Protein AF-A0A6A4HN46-F1 (afdb_monomer_lite)

Sequence (169 aa):
MGCTGSGKTTFINTFLDEKDQLLSGDDLESVTQEIADVEAVVGGKKVMLVDTPGFDDTFRPELTIATTIAEWLAKRYEGGAMINGIIYMRDIRKVRTTHSDIANRIMFEKLIGEENFANVRLVTSFWPPESNARETKLCEEREQKLMTKFWKDMAVRGSTAGRFNIYDD

InterPro domains:
  IPR006073 GTP binding domain [PF01926] (1-101)
  IPR027417 P-loop containing nucleoside triphosphate hydrolase [G3DSA:3.40.50.300] (1-160)
  IPR027417 P-loop containing nucleoside triphosphate hydrolase [SSF52540] (1-103)

Foldseek 3Di:
DAAAPLCLQVVVCVVQVHPDPDDDDPDPAFPPPAKDWDWDADPNDIDIRIDAGGCHHPPDHSVVRLVRVLVVVVVVVVVVDDDQAAEYGDELPPPDCDPSNLVNLVSVCVSCDLQCLLRYEYEYEDQDDVVPVVSNVVSVVSVVCCCVPVCVSSVVSNHHYDYDYPDDD

Secondary structure (DSSP, 8-state):
-BSTTSSHHHHHHHHTT-TTSS----SSS-S--S-EEEEEEETTEEEEEEE---TT-TTS-HHHHHHHHHHHHHHHHHTT-----EEEEEETT--SPPHHHHHHHHHHHHHH-GGGGGGEEEEEE-PPPTT-HHHHHHHHHHHHHIIIIISHHHHHTT-EEEEE-S---

Structure (mmCIF, N/CA/C/O backbone):
data_AF-A0A6A4HN46-F1
#
_entry.id   AF-A0A6A4HN46-F1
#
loop_
_atom_site.group_PDB
_atom_site.id
_atom_site.type_symbol
_atom_site.label_atom_id
_atom_site.label_alt_id
_atom_site.label_comp_id
_atom_site.label_asym_id
_atom_site.label_entity_id
_atom_site.label_seq_id
_atom_site.pdbx_PDB_ins_code
_atom_site.Cartn_x
_atom_site.Cartn_y
_atom_site.Cartn_z
_atom_site.occupancy
_atom_site.B_iso_or_equiv
_atom_site.auth_seq_id
_atom_site.auth_comp_id
_atom_site.auth_asym_id
_atom_site.auth_atom_id
_atom_site.pdbx_PDB_model_num
ATOM 1 N N . MET A 1 1 ? -1.753 2.340 2.665 1.00 89.62 1 MET A N 1
ATOM 2 C CA . MET A 1 1 ? -0.437 2.638 3.285 1.00 89.62 1 MET A CA 1
ATOM 3 C C . MET A 1 1 ? 0.715 2.309 2.336 1.00 89.62 1 MET A C 1
ATOM 5 O O . MET A 1 1 ? 0.526 1.548 1.395 1.00 89.62 1 MET A O 1
ATOM 9 N N . GLY A 1 2 ? 1.897 2.895 2.542 1.00 88.75 2 GLY A N 1
ATOM 10 C CA . GLY A 1 2 ? 3.079 2.727 1.680 1.00 88.75 2 GLY A CA 1
ATOM 11 C C . GLY A 1 2 ? 3.915 4.009 1.606 1.00 88.75 2 GLY A C 1
ATOM 12 O O . GLY A 1 2 ? 3.550 5.010 2.218 1.00 88.75 2 GLY A O 1
ATOM 13 N N . CYS A 1 3 ? 5.025 4.002 0.867 1.00 86.56 3 CYS A N 1
ATOM 14 C CA . CYS A 1 3 ? 5.854 5.204 0.693 1.00 86.56 3 CYS A CA 1
ATOM 15 C C . CYS A 1 3 ? 5.125 6.302 -0.113 1.00 86.56 3 CYS A C 1
ATOM 17 O O . CYS A 1 3 ? 4.093 6.064 -0.753 1.00 86.56 3 CYS A O 1
ATOM 19 N N . THR A 1 4 ? 5.662 7.521 -0.099 1.00 83.50 4 THR A N 1
ATOM 20 C CA . THR A 1 4 ? 5.232 8.599 -1.005 1.00 83.50 4 THR A CA 1
ATOM 21 C C . THR A 1 4 ? 5.455 8.170 -2.459 1.00 83.50 4 THR A C 1
ATOM 23 O O . THR A 1 4 ? 6.409 7.446 -2.759 1.00 83.50 4 THR A O 1
ATOM 26 N N . GLY A 1 5 ? 4.524 8.526 -3.348 1.00 83.31 5 GLY A N 1
ATOM 27 C CA . GLY A 1 5 ? 4.573 8.139 -4.762 1.00 83.31 5 GLY A CA 1
ATOM 28 C C . GLY A 1 5 ? 4.276 6.662 -5.060 1.00 83.31 5 GLY A C 1
ATOM 29 O O . GLY A 1 5 ? 4.454 6.231 -6.191 1.00 83.31 5 GLY A O 1
ATOM 30 N N . SER A 1 6 ? 3.811 5.854 -4.096 1.00 89.62 6 SER A N 1
ATOM 31 C CA . SER A 1 6 ? 3.468 4.442 -4.356 1.00 89.62 6 SER A CA 1
ATOM 32 C C . SER A 1 6 ? 2.110 4.218 -5.044 1.00 89.62 6 SER A C 1
ATOM 34 O O . SER A 1 6 ? 1.760 3.069 -5.313 1.00 89.62 6 SER A O 1
ATOM 36 N N . GLY A 1 7 ? 1.353 5.280 -5.342 1.00 89.81 7 GLY A N 1
ATOM 37 C CA . GLY A 1 7 ? 0.065 5.202 -6.050 1.00 89.81 7 GLY A CA 1
ATOM 38 C C . GLY A 1 7 ? -1.170 4.987 -5.164 1.00 89.81 7 GLY A C 1
ATOM 39 O O . GLY A 1 7 ? -2.184 4.521 -5.666 1.00 89.81 7 GLY A O 1
ATOM 40 N N . LYS A 1 8 ? -1.104 5.309 -3.862 1.00 91.06 8 LYS A N 1
ATOM 41 C CA . LYS A 1 8 ? -2.213 5.133 -2.892 1.00 91.06 8 LYS A CA 1
ATOM 42 C C . LYS A 1 8 ? -3.463 5.932 -3.270 1.00 91.06 8 LYS A C 1
ATOM 44 O O . LYS A 1 8 ? -4.529 5.352 -3.445 1.00 91.06 8 LYS A O 1
ATOM 49 N N . THR A 1 9 ? -3.303 7.236 -3.465 1.00 88.12 9 THR A N 1
ATOM 50 C CA . THR A 1 9 ? -4.391 8.141 -3.849 1.00 88.12 9 THR A CA 1
ATOM 51 C C . THR A 1 9 ? -4.957 7.776 -5.218 1.00 88.12 9 THR A C 1
ATOM 53 O O . THR A 1 9 ? -6.165 7.641 -5.378 1.00 88.12 9 THR A O 1
ATOM 56 N N . THR A 1 10 ? -4.080 7.501 -6.190 1.00 90.00 10 THR A N 1
ATOM 57 C CA . THR A 1 10 ? -4.472 7.038 -7.529 1.00 90.00 10 THR A CA 1
ATOM 58 C C . THR A 1 10 ? -5.280 5.744 -7.472 1.00 90.00 10 THR A C 1
ATOM 60 O O . THR A 1 10 ? -6.272 5.622 -8.182 1.00 90.00 10 THR A O 1
ATOM 63 N N . PHE A 1 11 ? -4.892 4.790 -6.619 1.00 91.19 11 PHE A N 1
ATOM 64 C CA . PHE A 1 11 ? -5.640 3.551 -6.413 1.00 91.19 11 PHE A CA 1
ATOM 65 C C . PHE A 1 11 ? -7.060 3.825 -5.920 1.00 91.19 11 PHE A C 1
ATOM 67 O O . PHE A 1 11 ? -8.000 3.268 -6.475 1.00 91.19 11 PHE A O 1
ATOM 74 N N . ILE A 1 12 ? -7.225 4.695 -4.918 1.00 90.56 12 ILE A N 1
ATOM 75 C CA . ILE A 1 12 ? -8.550 5.028 -4.378 1.00 90.56 12 ILE A CA 1
ATOM 76 C C . ILE A 1 12 ? -9.403 5.741 -5.431 1.00 90.56 12 ILE A C 1
ATOM 78 O O . ILE A 1 12 ? -10.522 5.306 -5.678 1.00 90.56 12 ILE A O 1
ATOM 82 N N . ASN A 1 13 ? -8.869 6.758 -6.112 1.00 88.50 13 ASN A N 1
ATOM 83 C CA . ASN A 1 13 ? -9.601 7.465 -7.170 1.00 88.50 13 ASN A CA 1
ATOM 84 C C . ASN A 1 13 ? -10.017 6.514 -8.310 1.00 88.50 13 ASN A C 1
ATOM 86 O O . ASN A 1 13 ? -11.159 6.534 -8.756 1.00 88.50 13 ASN A O 1
ATOM 90 N N . THR A 1 14 ? -9.121 5.611 -8.729 1.00 88.50 14 THR A N 1
ATOM 91 C CA . THR A 1 14 ? -9.434 4.598 -9.756 1.00 88.50 14 THR A CA 1
ATOM 92 C C . THR A 1 14 ? -10.513 3.631 -9.273 1.00 88.50 14 THR A C 1
ATOM 94 O O . THR A 1 14 ? -11.413 3.279 -10.025 1.00 88.50 14 THR A O 1
ATOM 97 N N . PHE A 1 15 ? -10.451 3.210 -8.007 1.00 86.19 15 PHE A N 1
ATOM 98 C CA . PHE A 1 15 ? -11.438 2.308 -7.417 1.00 86.19 15 PHE A CA 1
ATOM 99 C C . PHE A 1 15 ? -12.847 2.912 -7.377 1.00 86.19 15 PHE A C 1
ATOM 101 O O . PHE A 1 15 ? -13.833 2.185 -7.484 1.00 86.19 15 PHE A O 1
ATOM 108 N N . LEU A 1 16 ? -12.939 4.228 -7.201 1.00 85.62 16 LEU A N 1
ATOM 109 C CA . LEU A 1 16 ? -14.204 4.950 -7.122 1.00 85.62 16 LEU A CA 1
ATOM 110 C C . LEU A 1 16 ? -14.815 5.255 -8.497 1.00 85.62 16 LEU A C 1
ATOM 112 O O . LEU A 1 16 ? -15.926 5.766 -8.535 1.00 85.62 16 LEU A O 1
ATOM 116 N N . ASP A 1 17 ? -14.119 4.942 -9.599 1.00 77.50 17 ASP A N 1
ATOM 117 C CA . ASP A 1 17 ? -14.473 5.369 -10.966 1.00 77.50 17 ASP A CA 1
ATOM 118 C C . ASP A 1 17 ? -14.675 6.896 -11.082 1.00 77.50 17 ASP A C 1
ATOM 120 O O . ASP A 1 17 ? -15.399 7.409 -11.934 1.00 77.50 17 ASP A O 1
ATOM 124 N N . GLU A 1 18 ? -14.015 7.650 -10.200 1.00 67.00 18 GLU A N 1
ATOM 125 C CA . GLU A 1 18 ? -14.102 9.101 -10.132 1.00 67.00 18 GLU A CA 1
ATOM 126 C C . GLU A 1 18 ? -12.696 9.694 -10.140 1.00 67.00 18 GLU A C 1
ATOM 128 O O . GLU A 1 18 ? -11.868 9.446 -9.259 1.00 67.00 18 GLU A O 1
ATOM 133 N N . LYS A 1 19 ? -12.416 10.515 -11.156 1.00 57.28 19 LYS A N 1
ATOM 134 C CA . LYS A 1 19 ? -11.187 11.305 -11.183 1.00 57.28 19 LYS A CA 1
ATOM 135 C C . LYS A 1 19 ? -11.330 12.437 -10.164 1.00 57.28 19 LYS A C 1
ATOM 137 O O . LYS A 1 19 ? -12.284 13.204 -10.228 1.00 57.28 19 LYS A O 1
ATOM 142 N N . ASP A 1 20 ? -10.364 12.525 -9.252 1.00 60.69 20 ASP A N 1
ATOM 143 C CA . ASP A 1 20 ? -10.106 13.697 -8.404 1.00 60.69 20 ASP A CA 1
ATOM 144 C C . ASP A 1 20 ? -10.983 13.887 -7.147 1.00 60.69 20 ASP A C 1
ATOM 146 O O . ASP A 1 20 ? -11.046 14.997 -6.618 1.00 60.69 20 ASP A O 1
ATOM 150 N N . GLN A 1 21 ? -11.599 12.831 -6.592 1.00 66.88 21 GLN A N 1
ATOM 151 C CA . GLN A 1 21 ? -12.206 12.938 -5.249 1.00 66.88 21 GLN A CA 1
ATOM 152 C C . GLN A 1 21 ? -11.155 13.173 -4.153 1.00 66.88 21 GLN A C 1
ATOM 154 O O . GLN A 1 21 ? -11.365 13.979 -3.246 1.00 66.88 21 GLN A O 1
ATOM 159 N N . LEU A 1 22 ? -10.013 12.487 -4.241 1.00 69.12 22 LEU A N 1
ATOM 160 C CA . LEU A 1 22 ? -8.848 12.753 -3.405 1.00 69.12 22 LEU A CA 1
ATOM 161 C C . LEU A 1 22 ? -7.765 13.443 -4.234 1.00 69.12 22 LEU A C 1
ATOM 163 O O . LEU A 1 22 ? -7.445 13.002 -5.340 1.00 69.12 22 LEU A O 1
ATOM 167 N N . LEU A 1 23 ? -7.173 14.508 -3.688 1.00 63.47 23 LEU A N 1
ATOM 168 C CA . LEU A 1 23 ? -6.086 15.241 -4.338 1.00 63.47 23 LEU A CA 1
ATOM 169 C C . LEU A 1 23 ? -4.853 14.338 -4.497 1.00 63.47 23 LEU A C 1
ATOM 171 O O . LEU A 1 23 ? -4.136 14.077 -3.532 1.00 63.47 23 LEU A O 1
ATOM 175 N N . SER A 1 24 ? -4.586 13.879 -5.721 1.00 58.38 24 SER A N 1
ATOM 176 C CA . SER A 1 24 ? -3.341 13.200 -6.088 1.00 58.38 24 SER A CA 1
ATOM 177 C C . SER A 1 24 ? -2.357 14.197 -6.696 1.00 58.38 24 SER A C 1
ATOM 179 O O . SER A 1 24 ? -2.698 14.889 -7.650 1.00 58.38 24 SER A O 1
ATOM 181 N N . GLY A 1 25 ? -1.137 14.266 -6.161 1.00 53.94 25 GLY A N 1
ATOM 182 C CA . GLY A 1 25 ? -0.056 15.070 -6.731 1.00 53.94 25 GLY A CA 1
ATOM 183 C C . GLY A 1 25 ? 0.900 14.249 -7.587 1.00 53.94 25 GLY A C 1
ATOM 184 O O . GLY A 1 25 ? 1.390 13.221 -7.122 1.00 53.94 25 GLY A O 1
ATOM 185 N N . ASP A 1 26 ? 1.206 14.750 -8.785 1.00 47.38 26 ASP A N 1
ATOM 186 C CA . ASP A 1 26 ? 2.356 14.325 -9.602 1.00 47.38 26 ASP A CA 1
ATOM 187 C C . ASP A 1 26 ? 3.621 15.169 -9.314 1.00 47.38 26 ASP A C 1
ATOM 189 O O . ASP A 1 26 ? 4.687 14.922 -9.885 1.00 47.38 26 ASP A O 1
ATOM 193 N N . ASP A 1 27 ? 3.516 16.160 -8.420 1.00 44.53 27 ASP A N 1
ATOM 194 C CA . ASP A 1 27 ? 4.611 17.042 -8.013 1.00 44.53 27 ASP A CA 1
ATOM 195 C C . ASP A 1 27 ? 5.539 16.399 -6.966 1.00 44.53 27 ASP A C 1
ATOM 197 O O . ASP A 1 27 ? 5.178 15.474 -6.238 1.00 44.53 27 ASP A O 1
ATOM 201 N N . LEU A 1 28 ? 6.773 16.912 -6.881 1.00 39.44 28 LEU A N 1
ATOM 202 C CA . LEU A 1 28 ? 7.826 16.425 -5.973 1.00 39.44 28 LEU A CA 1
ATOM 203 C C . LEU A 1 28 ? 7.481 16.570 -4.476 1.00 39.44 28 LEU A C 1
ATOM 205 O O . LEU A 1 28 ? 8.157 15.966 -3.642 1.00 39.44 28 LEU A O 1
ATOM 209 N N . GLU A 1 29 ? 6.455 17.349 -4.130 1.00 44.06 29 GLU A N 1
ATOM 210 C CA . GLU A 1 29 ? 5.978 17.538 -2.760 1.00 44.06 29 GLU A CA 1
ATOM 211 C C . GLU A 1 29 ? 4.771 16.631 -2.469 1.00 44.06 29 GLU A C 1
ATOM 213 O O . GLU A 1 29 ? 3.827 16.532 -3.251 1.00 44.06 29 GLU A O 1
ATOM 218 N N . SER A 1 30 ? 4.798 15.948 -1.319 1.00 50.50 30 SER A N 1
ATOM 219 C CA . SER A 1 30 ? 3.700 15.099 -0.839 1.00 50.50 30 SER A CA 1
ATOM 220 C C . SER A 1 30 ? 2.419 15.929 -0.665 1.00 50.50 30 SER A C 1
ATOM 222 O O . SER A 1 30 ? 2.307 16.702 0.288 1.00 50.50 30 SER A O 1
ATOM 224 N N . VAL A 1 31 ? 1.453 15.766 -1.579 1.00 53.84 31 VAL A N 1
ATOM 225 C CA . VAL A 1 31 ? 0.161 16.484 -1.560 1.00 53.84 31 VAL A CA 1
ATOM 226 C C . VAL A 1 31 ? -0.743 16.018 -0.409 1.00 53.84 31 VAL A C 1
ATOM 228 O O . VAL A 1 31 ? -1.463 16.820 0.183 1.00 53.84 31 VAL A O 1
ATOM 231 N N . THR A 1 32 ? -0.663 14.746 -0.010 1.00 56.84 32 THR A N 1
ATOM 232 C CA . THR A 1 32 ? -1.416 14.198 1.132 1.00 56.84 32 THR A CA 1
ATOM 233 C C . THR A 1 32 ? -0.658 14.406 2.444 1.00 56.84 32 THR A C 1
ATOM 235 O O . THR A 1 32 ? 0.051 13.515 2.916 1.00 56.84 32 THR A O 1
ATOM 238 N N . GLN A 1 33 ? -0.813 15.590 3.037 1.00 62.66 33 GLN A N 1
ATOM 239 C CA . GLN A 1 33 ? -0.271 15.932 4.361 1.00 62.66 33 GLN A CA 1
ATOM 240 C C . GLN A 1 33 ? -1.170 15.472 5.527 1.00 62.66 33 GLN A C 1
ATOM 242 O O . GLN A 1 33 ? -0.740 15.472 6.687 1.00 62.66 33 GLN A O 1
ATOM 247 N N . GLU A 1 34 ? -2.404 15.065 5.232 1.00 71.31 34 GLU A N 1
ATOM 248 C CA . GLU A 1 34 ? -3.416 14.616 6.192 1.00 71.31 34 GLU A CA 1
ATOM 249 C C . GLU A 1 34 ? -4.028 13.282 5.742 1.00 71.31 34 GLU A C 1
ATOM 251 O O . GLU A 1 34 ? -3.946 12.910 4.570 1.00 71.31 34 GLU A O 1
ATOM 256 N N . ILE A 1 35 ? -4.597 12.533 6.692 1.00 83.94 35 ILE A N 1
ATOM 257 C CA . ILE A 1 35 ? -5.378 11.328 6.387 1.00 83.94 35 ILE A CA 1
ATOM 258 C C . ILE A 1 35 ? -6.706 11.779 5.786 1.00 83.94 35 ILE A C 1
ATOM 260 O O . ILE A 1 35 ? -7.391 12.608 6.383 1.00 83.94 35 ILE A O 1
ATOM 264 N N . ALA A 1 36 ? -7.063 11.215 4.639 1.00 85.75 36 ALA A N 1
ATOM 265 C CA . ALA A 1 36 ? -8.341 11.457 3.986 1.00 85.75 36 ALA A CA 1
ATOM 266 C C . ALA A 1 36 ? -9.138 10.156 3.935 1.00 85.75 36 ALA A C 1
ATOM 268 O O . ALA A 1 36 ? -8.570 9.084 3.727 1.00 85.75 36 ALA A O 1
ATOM 269 N N . ASP A 1 37 ? -10.451 10.236 4.110 1.00 86.31 37 ASP A N 1
ATOM 270 C CA . ASP A 1 37 ? -11.335 9.084 4.001 1.00 86.31 37 ASP A CA 1
ATOM 271 C C . ASP A 1 37 ? -12.544 9.376 3.118 1.00 86.31 37 ASP A C 1
ATOM 273 O O . ASP A 1 37 ? -12.985 10.517 2.982 1.00 86.31 37 ASP A O 1
ATOM 277 N N . VAL A 1 38 ? -13.037 8.327 2.466 1.00 87.31 38 VAL A N 1
ATOM 278 C CA . VAL A 1 38 ? -14.133 8.399 1.504 1.00 87.31 38 VAL A CA 1
ATOM 279 C C . VAL A 1 38 ? -14.988 7.139 1.581 1.00 87.31 38 VAL A C 1
ATOM 281 O O . VAL A 1 38 ? -14.478 6.023 1.721 1.00 87.31 38 VAL A O 1
ATOM 284 N N . GLU A 1 39 ? -16.308 7.307 1.527 1.00 88.06 39 GLU A N 1
ATOM 285 C CA . GLU A 1 39 ? -17.245 6.184 1.514 1.00 88.06 39 GLU A CA 1
ATOM 286 C C . GLU A 1 39 ? -17.321 5.546 0.123 1.00 88.06 39 GLU A C 1
ATOM 288 O O . GLU A 1 39 ? -17.408 6.229 -0.892 1.00 88.06 39 GLU A O 1
ATOM 293 N N . ALA A 1 40 ? -17.352 4.216 0.084 1.00 87.44 40 ALA A N 1
ATOM 294 C CA . ALA A 1 40 ? -17.530 3.435 -1.133 1.00 87.44 40 ALA A CA 1
ATOM 295 C C . ALA A 1 40 ? -18.491 2.265 -0.895 1.00 87.44 40 ALA A C 1
ATOM 297 O O . ALA A 1 40 ? -18.776 1.882 0.245 1.00 87.44 40 ALA A O 1
ATOM 298 N N . VAL A 1 41 ? -18.973 1.651 -1.978 1.00 87.12 41 VAL A N 1
ATOM 299 C CA . VAL A 1 41 ? -19.781 0.427 -1.913 1.00 87.12 41 VAL A CA 1
ATOM 300 C C . VAL A 1 41 ? -19.0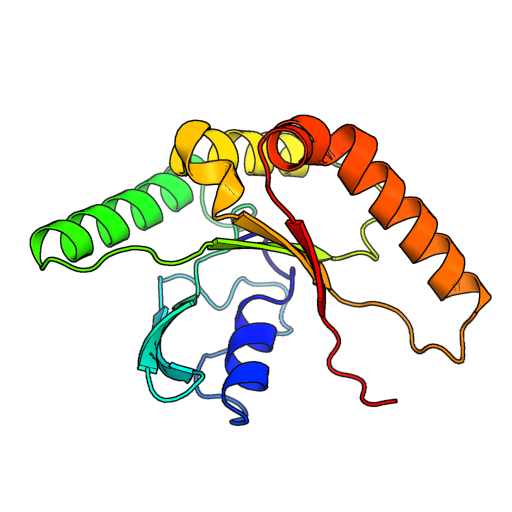67 -0.700 -2.643 1.00 87.12 41 VAL A C 1
ATOM 302 O O . VAL A 1 41 ? -18.818 -0.619 -3.839 1.00 87.12 41 VAL A O 1
ATOM 305 N N . VAL A 1 42 ? -18.776 -1.787 -1.927 1.00 83.50 42 VAL A N 1
ATOM 306 C CA . VAL A 1 42 ? -18.045 -2.947 -2.455 1.00 83.50 42 VAL A CA 1
ATOM 307 C C . VAL A 1 42 ? -18.861 -4.201 -2.209 1.00 83.50 42 VAL A C 1
ATOM 309 O O . VAL A 1 42 ? -19.149 -4.549 -1.063 1.00 83.50 42 VAL A O 1
ATOM 312 N N . GLY A 1 43 ? -19.290 -4.868 -3.284 1.00 84.12 43 GLY A N 1
ATOM 313 C CA . GLY A 1 43 ? -20.141 -6.059 -3.177 1.00 84.12 43 GLY A CA 1
ATOM 314 C C . GLY A 1 43 ? -21.422 -5.811 -2.367 1.00 84.12 43 GLY A C 1
ATOM 315 O O . GLY A 1 43 ? -21.821 -6.657 -1.569 1.00 84.12 43 GLY A O 1
ATOM 316 N N . GLY A 1 44 ? -22.018 -4.620 -2.504 1.00 87.69 44 GLY A N 1
ATOM 317 C CA . GLY A 1 44 ? -23.222 -4.207 -1.773 1.00 87.69 44 GLY A CA 1
ATOM 318 C C . GLY A 1 44 ? -22.999 -3.795 -0.312 1.00 87.69 44 GLY A C 1
ATOM 319 O O . GLY A 1 44 ? -23.966 -3.474 0.376 1.00 87.69 44 GLY A O 1
ATOM 320 N N . LYS A 1 45 ? -21.754 -3.779 0.181 1.00 87.44 45 LYS A N 1
ATOM 321 C CA . LYS A 1 45 ? -21.416 -3.322 1.536 1.00 87.44 45 LYS A CA 1
ATOM 322 C C . LYS A 1 45 ? -20.818 -1.926 1.496 1.00 87.44 45 LYS A C 1
ATOM 324 O O . LYS A 1 45 ? -19.935 -1.663 0.685 1.00 87.44 45 LYS A O 1
ATOM 329 N N . LYS A 1 46 ? -21.262 -1.058 2.406 1.00 87.81 46 LYS A N 1
ATOM 330 C CA . LYS A 1 46 ? -20.609 0.231 2.643 1.00 87.81 46 LYS A CA 1
ATOM 331 C C . LY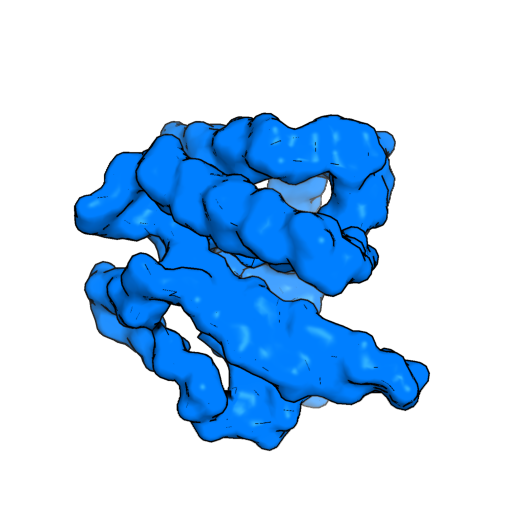S A 1 46 ? -19.250 -0.004 3.290 1.00 87.81 46 LYS A C 1
ATOM 333 O O . LYS A 1 46 ? -19.164 -0.719 4.288 1.00 87.81 46 LYS A O 1
ATOM 338 N N . VAL A 1 47 ? -18.218 0.597 2.723 1.00 88.44 47 VAL A N 1
ATOM 339 C CA . VAL A 1 47 ? -16.856 0.589 3.252 1.00 88.44 47 VAL A CA 1
ATOM 340 C C . VAL A 1 47 ? -16.320 2.012 3.268 1.00 88.44 47 VAL A C 1
ATOM 342 O O . VAL A 1 47 ? -16.823 2.884 2.564 1.00 88.44 47 VAL A O 1
ATOM 345 N N . MET A 1 48 ? -15.282 2.229 4.063 1.00 88.31 48 MET A N 1
ATOM 346 C CA . MET A 1 48 ? -14.530 3.474 4.088 1.00 88.31 48 MET A CA 1
ATOM 347 C C . MET A 1 48 ? -13.136 3.192 3.539 1.00 88.31 48 MET A C 1
ATOM 349 O O . MET A 1 48 ? -12.426 2.331 4.063 1.00 88.31 48 MET A O 1
ATOM 353 N N . LEU A 1 49 ? -12.766 3.885 2.468 1.00 90.06 49 LEU A N 1
ATOM 354 C CA . LEU A 1 49 ? -11.409 3.879 1.940 1.00 90.06 49 LEU A CA 1
ATOM 355 C C . LEU A 1 49 ? -10.648 5.011 2.613 1.00 90.06 49 LEU A C 1
ATOM 357 O O . LEU A 1 49 ? -11.147 6.127 2.691 1.00 90.06 49 LEU A O 1
ATOM 361 N N . VAL A 1 50 ? -9.456 4.708 3.116 1.00 89.94 50 VAL A N 1
ATOM 362 C CA . VAL A 1 50 ? -8.642 5.654 3.881 1.00 89.94 50 VAL A CA 1
ATOM 363 C C . VAL A 1 50 ? -7.318 5.828 3.160 1.00 89.94 50 VAL A C 1
ATOM 365 O O . VAL A 1 50 ? -6.524 4.884 3.073 1.00 89.94 50 VAL A O 1
ATOM 368 N N . ASP A 1 51 ? -7.082 7.027 2.644 1.00 89.31 51 ASP A N 1
ATOM 369 C CA . ASP A 1 51 ? -5.778 7.428 2.146 1.00 89.31 51 ASP A CA 1
ATOM 370 C C . ASP A 1 51 ? -4.922 7.970 3.286 1.00 89.31 51 ASP A C 1
ATOM 372 O O . ASP A 1 51 ? -5.372 8.706 4.163 1.00 89.31 51 ASP A O 1
ATOM 376 N N . THR A 1 52 ? -3.657 7.579 3.279 1.00 86.88 52 THR A N 1
ATOM 377 C CA . THR A 1 52 ? -2.718 7.874 4.360 1.00 86.88 52 THR A CA 1
ATOM 378 C C . THR A 1 52 ? -1.507 8.592 3.788 1.00 86.88 52 THR A C 1
ATOM 380 O O . THR A 1 52 ? -1.016 8.144 2.742 1.00 86.88 52 THR A O 1
ATOM 383 N N . PRO A 1 53 ? -0.924 9.571 4.503 1.00 82.75 53 PRO A N 1
ATOM 384 C CA . PRO A 1 53 ? 0.384 10.110 4.154 1.00 82.75 53 PRO A CA 1
ATOM 385 C C . PRO A 1 53 ? 1.413 8.997 3.906 1.00 82.75 53 PRO A C 1
ATOM 387 O O . PRO A 1 53 ? 1.349 7.909 4.493 1.00 82.75 53 PRO A O 1
ATOM 390 N N . GLY A 1 54 ? 2.342 9.236 2.982 1.00 79.25 54 GLY A N 1
ATOM 391 C CA . GLY A 1 54 ? 3.417 8.285 2.716 1.00 79.25 54 GLY A CA 1
ATOM 392 C C . GLY A 1 54 ? 4.402 8.226 3.882 1.00 79.25 54 GLY A C 1
ATOM 393 O O . GLY A 1 54 ? 4.709 9.258 4.455 1.00 79.25 54 GLY A O 1
ATOM 394 N N . PHE A 1 55 ? 4.938 7.043 4.209 1.00 71.94 55 PHE A N 1
ATOM 395 C CA . PHE A 1 55 ? 5.944 6.914 5.283 1.00 71.94 55 PHE A CA 1
ATOM 396 C C . PHE A 1 55 ? 7.264 7.660 4.995 1.00 71.94 55 PHE A C 1
ATOM 398 O O . PHE A 1 55 ? 7.980 7.982 5.926 1.00 71.94 55 PHE A O 1
ATOM 405 N N . ASP A 1 56 ? 7.572 7.942 3.725 1.00 68.19 56 ASP A N 1
ATOM 406 C CA . ASP A 1 56 ? 8.797 8.623 3.262 1.00 68.19 56 ASP A CA 1
ATOM 407 C C . ASP A 1 56 ? 8.477 10.080 2.873 1.00 68.19 56 ASP A C 1
ATOM 409 O O . ASP A 1 56 ? 8.743 10.515 1.750 1.00 68.19 56 ASP A O 1
ATOM 413 N N . ASP A 1 57 ? 7.750 10.798 3.734 1.00 62.38 57 ASP A N 1
ATOM 414 C CA . ASP A 1 57 ? 7.409 12.202 3.490 1.00 62.38 57 ASP A CA 1
ATOM 415 C C . ASP A 1 57 ? 8.634 13.081 3.771 1.00 62.38 57 ASP A C 1
ATOM 417 O O . ASP A 1 57 ? 9.181 13.084 4.873 1.00 62.38 57 ASP A O 1
ATOM 421 N N . THR A 1 58 ? 9.061 13.844 2.762 1.00 58.09 58 THR A N 1
ATOM 422 C CA . THR A 1 58 ? 10.249 14.712 2.785 1.00 58.09 58 THR A CA 1
ATOM 423 C C . THR A 1 58 ? 10.255 15.699 3.958 1.00 58.09 58 THR A C 1
ATOM 425 O O . THR A 1 58 ? 11.321 16.166 4.361 1.00 58.09 58 THR A O 1
ATOM 428 N N . PHE A 1 59 ? 9.088 15.990 4.536 1.00 57.62 59 PHE A N 1
ATOM 429 C CA . PHE A 1 59 ? 8.919 17.002 5.574 1.00 57.62 59 PHE A CA 1
ATOM 430 C C . PHE A 1 59 ? 8.580 16.443 6.964 1.00 57.62 59 PHE A C 1
ATOM 432 O O . PHE A 1 59 ? 8.447 17.232 7.903 1.00 57.62 59 PHE A O 1
ATOM 439 N N . ARG A 1 60 ? 8.432 15.117 7.140 1.00 63.06 60 ARG A N 1
ATOM 440 C CA . ARG A 1 60 ? 8.005 14.530 8.425 1.00 63.06 60 ARG A CA 1
ATOM 441 C C . ARG A 1 60 ? 8.792 13.275 8.808 1.00 63.06 60 ARG A C 1
ATOM 443 O O . ARG A 1 60 ? 8.919 12.373 7.988 1.00 63.06 60 ARG A O 1
ATOM 450 N N . PRO A 1 61 ? 9.242 13.159 10.072 1.00 71.06 61 PRO A N 1
ATOM 451 C CA . PRO A 1 61 ? 9.792 11.909 10.584 1.00 71.06 61 PRO A CA 1
ATOM 452 C C . PRO A 1 61 ? 8.778 10.768 10.469 1.00 71.06 61 PRO A C 1
ATOM 454 O O . PRO A 1 61 ? 7.588 10.956 10.734 1.00 71.06 61 PRO A O 1
ATOM 457 N N . GLU A 1 62 ? 9.255 9.562 10.176 1.00 68.94 62 GLU A N 1
ATOM 458 C CA . GLU A 1 62 ? 8.414 8.379 9.976 1.00 68.94 62 GLU A CA 1
ATOM 459 C C . GLU A 1 62 ? 7.538 8.104 11.209 1.00 68.94 62 GLU A C 1
ATOM 461 O O . GLU A 1 62 ? 6.351 7.789 11.096 1.00 68.94 62 GLU A O 1
ATOM 466 N N . LEU A 1 63 ? 8.103 8.302 12.408 1.00 75.00 63 LEU A N 1
ATOM 467 C CA . LEU A 1 63 ? 7.395 8.122 13.676 1.00 75.00 63 LEU A CA 1
ATOM 468 C C . LEU A 1 63 ? 6.180 9.049 13.789 1.00 75.00 63 LEU A C 1
ATOM 470 O O . LEU A 1 63 ? 5.152 8.637 14.314 1.00 75.00 63 LEU A O 1
ATOM 474 N N . THR A 1 64 ? 6.273 10.279 13.281 1.00 80.00 64 THR A N 1
ATOM 475 C CA . THR A 1 64 ? 5.147 11.217 13.278 1.00 80.00 64 THR A CA 1
ATOM 476 C C . THR A 1 64 ? 4.013 10.688 12.406 1.00 80.00 64 THR A C 1
ATOM 478 O O . THR A 1 64 ? 2.868 10.703 12.843 1.00 80.00 64 THR A O 1
ATOM 481 N N . ILE A 1 65 ? 4.323 10.144 11.224 1.00 80.00 65 ILE A N 1
ATOM 482 C CA . ILE A 1 65 ? 3.323 9.560 10.317 1.00 80.00 65 ILE A CA 1
ATOM 483 C C . ILE A 1 65 ? 2.650 8.341 10.958 1.00 80.00 65 ILE A C 1
ATOM 485 O O . ILE A 1 65 ? 1.423 8.239 10.947 1.00 80.00 65 ILE A O 1
ATOM 489 N N . ALA A 1 66 ? 3.428 7.441 11.567 1.00 80.56 66 ALA A N 1
ATOM 490 C CA . ALA A 1 66 ? 2.871 6.287 12.268 1.00 80.56 66 ALA A CA 1
ATOM 491 C C . ALA A 1 66 ? 1.970 6.696 13.440 1.00 80.56 66 ALA A C 1
ATOM 493 O O . ALA A 1 66 ? 0.890 6.127 13.590 1.00 80.56 66 ALA A O 1
ATOM 494 N N . THR A 1 67 ? 2.366 7.702 14.225 1.00 84.12 67 THR A N 1
ATOM 495 C CA . THR A 1 67 ? 1.539 8.247 15.310 1.00 84.12 67 THR A CA 1
ATOM 496 C C . THR A 1 67 ? 0.244 8.850 14.774 1.00 84.12 67 THR A C 1
ATOM 498 O O . THR A 1 67 ? -0.819 8.522 15.287 1.00 84.12 67 THR A O 1
ATOM 501 N N . THR A 1 68 ? 0.291 9.645 13.698 1.00 85.62 68 THR A N 1
ATOM 502 C CA . THR A 1 68 ? -0.919 10.206 13.070 1.00 85.62 68 THR A CA 1
ATOM 503 C C . THR A 1 68 ? -1.890 9.108 12.629 1.00 85.62 68 THR A C 1
ATOM 505 O O . THR A 1 68 ? -3.092 9.211 12.874 1.00 85.62 68 THR A O 1
ATOM 508 N N . ILE A 1 69 ? -1.383 8.030 12.024 1.00 84.44 69 ILE A N 1
ATOM 509 C CA . ILE A 1 69 ? -2.211 6.887 11.619 1.00 84.44 69 ILE A CA 1
ATOM 510 C C . ILE A 1 69 ? -2.775 6.156 12.844 1.00 84.44 69 ILE A C 1
ATOM 512 O O . ILE A 1 69 ? -3.966 5.855 12.873 1.00 84.44 69 ILE A O 1
ATOM 516 N N . ALA A 1 70 ? 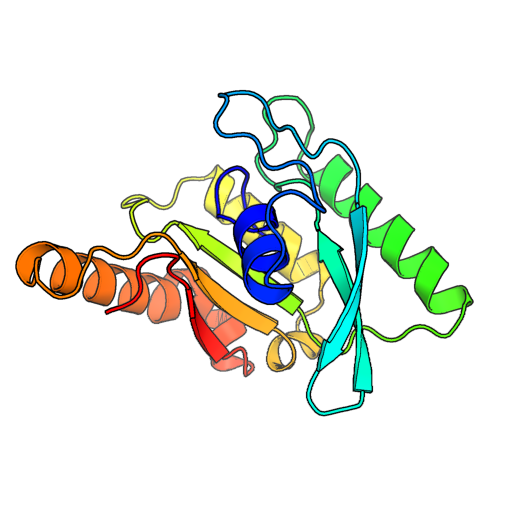-1.954 5.891 13.863 1.00 84.12 70 ALA A N 1
ATOM 517 C CA . ALA A 1 70 ? -2.386 5.217 15.087 1.00 84.12 70 ALA A CA 1
ATOM 518 C C . ALA A 1 70 ? -3.483 6.003 15.823 1.00 84.12 70 ALA A C 1
ATOM 520 O O . ALA A 1 70 ? -4.489 5.425 16.226 1.00 84.12 70 ALA A O 1
ATOM 521 N N . GLU A 1 71 ? -3.318 7.320 15.961 1.00 87.06 71 GLU A N 1
ATOM 522 C CA . GLU A 1 71 ? -4.300 8.206 16.591 1.00 87.06 71 GLU A CA 1
ATOM 523 C C . GLU A 1 71 ? -5.614 8.258 15.806 1.00 87.06 71 GLU A C 1
ATOM 525 O O . GLU A 1 71 ? -6.692 8.229 16.403 1.00 87.06 71 GLU A O 1
ATOM 530 N N . TRP A 1 72 ? -5.541 8.310 14.472 1.00 85.88 72 TRP A N 1
ATOM 531 C CA . TRP A 1 72 ? -6.728 8.272 13.620 1.00 85.88 72 TRP A CA 1
ATOM 532 C C . TRP A 1 72 ? -7.484 6.947 13.776 1.00 85.88 72 TRP A C 1
ATOM 534 O O . TRP A 1 72 ? -8.699 6.947 13.981 1.00 85.88 72 TRP A O 1
ATOM 544 N N . LEU A 1 73 ? -6.760 5.822 13.772 1.00 82.44 73 LEU A N 1
ATOM 545 C CA . LEU A 1 73 ? -7.337 4.496 13.994 1.00 82.44 73 LEU A CA 1
ATOM 546 C C . LEU A 1 73 ? -7.984 4.383 15.377 1.00 82.44 73 LEU A C 1
ATOM 548 O O . LEU A 1 73 ? -9.129 3.945 15.473 1.00 82.44 73 LEU A O 1
ATOM 552 N N . ALA A 1 74 ? -7.293 4.816 16.435 1.00 84.69 74 ALA A N 1
ATOM 553 C CA . ALA A 1 74 ? -7.793 4.760 17.808 1.00 84.69 74 ALA A CA 1
ATOM 554 C C . ALA A 1 74 ? -9.128 5.506 17.968 1.00 84.69 74 ALA A C 1
ATOM 556 O O . ALA A 1 74 ? -10.097 4.931 18.464 1.00 84.69 74 ALA A O 1
ATOM 557 N N . LYS A 1 75 ? -9.221 6.738 17.447 1.00 85.00 75 LYS A N 1
ATOM 558 C CA . LYS A 1 75 ? -10.468 7.525 17.456 1.00 85.00 75 LYS A CA 1
ATOM 559 C C . LYS A 1 75 ? -11.613 6.819 16.729 1.00 85.00 75 LYS A C 1
ATOM 561 O O . LYS A 1 75 ? -12.768 6.911 17.137 1.00 85.00 75 LYS A O 1
ATOM 566 N N . ARG A 1 76 ? -11.319 6.111 15.635 1.00 81.19 76 ARG A N 1
ATOM 567 C CA . ARG A 1 76 ? -12.345 5.406 14.854 1.00 81.19 76 ARG A CA 1
ATOM 568 C C . ARG A 1 76 ? -12.806 4.115 15.533 1.00 81.19 76 ARG A C 1
ATOM 570 O O . ARG A 1 76 ? -13.996 3.801 15.465 1.00 81.19 76 ARG A O 1
ATOM 577 N N . TYR A 1 77 ? -11.902 3.425 16.229 1.00 79.81 77 TYR A N 1
ATOM 578 C CA . TYR A 1 77 ? -12.222 2.255 17.048 1.00 79.81 77 TYR A CA 1
ATOM 579 C C . TYR A 1 77 ? -13.125 2.599 18.236 1.00 79.81 77 TYR A C 1
ATOM 581 O O . TYR A 1 77 ? -14.053 1.844 18.517 1.00 79.81 77 TYR A O 1
ATOM 589 N N . GLU A 1 78 ? -12.927 3.751 18.887 1.00 79.75 78 GLU A N 1
ATOM 590 C CA . GLU A 1 78 ? -13.845 4.243 19.931 1.00 79.75 78 GLU A CA 1
ATOM 591 C C . GLU A 1 78 ? -15.280 4.413 19.401 1.00 79.75 78 GLU A C 1
ATOM 593 O O . GLU A 1 78 ? -16.250 4.156 20.112 1.00 79.75 78 GLU A O 1
ATOM 598 N N . GLY A 1 79 ? -15.420 4.776 18.123 1.00 73.81 79 GLY A N 1
ATOM 599 C CA . GLY A 1 79 ? -16.698 4.850 17.412 1.00 73.81 79 GLY A CA 1
ATOM 600 C C . GLY A 1 79 ? -17.232 3.509 16.889 1.00 73.81 79 GLY A C 1
ATOM 601 O O . GLY A 1 79 ? -18.217 3.506 16.153 1.00 73.81 79 GLY A O 1
ATOM 602 N N . GLY A 1 80 ? -16.588 2.382 17.213 1.00 72.19 80 GLY A N 1
ATOM 603 C CA . GLY A 1 80 ? -16.999 1.036 16.801 1.00 72.19 80 GLY A CA 1
ATOM 604 C C . GLY A 1 80 ? -16.651 0.654 15.358 1.00 72.19 80 GLY A C 1
ATOM 605 O O . GLY A 1 80 ? -17.130 -0.373 14.872 1.00 72.19 80 GLY A O 1
ATOM 606 N N . ALA A 1 81 ? -15.841 1.449 14.651 1.00 71.81 81 ALA A N 1
ATOM 607 C CA . ALA A 1 81 ? -15.360 1.070 13.326 1.00 71.81 81 ALA A CA 1
ATOM 608 C C . ALA A 1 81 ? -14.328 -0.059 13.426 1.00 71.81 81 ALA A C 1
ATOM 610 O O . ALA A 1 81 ? -13.535 -0.104 14.360 1.00 71.81 81 ALA A O 1
ATOM 611 N N . MET A 1 82 ? -14.314 -0.946 12.434 1.00 74.81 82 MET A N 1
ATOM 612 C CA . MET A 1 82 ? -13.357 -2.047 12.340 1.00 74.81 82 MET A CA 1
ATOM 613 C C . MET A 1 82 ? -12.531 -1.903 11.066 1.00 74.81 82 MET A C 1
ATOM 615 O O . MET A 1 82 ? -13.087 -1.641 10.000 1.00 74.81 82 MET A O 1
ATOM 619 N N . ILE A 1 83 ? -11.217 -2.126 11.148 1.00 81.12 83 ILE A N 1
ATOM 620 C CA . ILE A 1 83 ? -10.388 -2.272 9.948 1.00 81.12 83 ILE A CA 1
ATOM 621 C C . ILE A 1 83 ? -10.681 -3.643 9.336 1.00 81.12 83 ILE A C 1
ATOM 623 O O . ILE A 1 83 ? -10.375 -4.676 9.925 1.00 81.12 83 ILE A O 1
ATOM 627 N N . ASN A 1 84 ? -11.264 -3.660 8.138 1.00 83.75 84 ASN A N 1
ATOM 628 C CA . ASN A 1 84 ? -11.565 -4.907 7.427 1.00 83.75 84 ASN A CA 1
ATOM 629 C C . ASN A 1 84 ? -10.412 -5.408 6.546 1.00 83.75 84 ASN A C 1
ATOM 631 O O . ASN A 1 84 ? -10.431 -6.556 6.113 1.00 83.75 84 ASN A O 1
ATOM 635 N N . GLY A 1 85 ? -9.428 -4.558 6.263 1.00 90.38 85 GLY A N 1
ATOM 636 C CA . GLY A 1 85 ? -8.273 -4.902 5.447 1.00 90.38 85 GLY A CA 1
ATOM 637 C C . GLY A 1 85 ? -7.317 -3.727 5.312 1.00 90.38 85 GLY A C 1
ATOM 638 O O . GLY A 1 85 ? -7.700 -2.572 5.489 1.00 90.38 85 GLY A O 1
ATOM 639 N N . ILE A 1 86 ? -6.060 -4.030 5.008 1.00 93.56 86 ILE A N 1
ATOM 640 C CA . ILE A 1 86 ? -4.996 -3.039 4.855 1.00 93.56 86 ILE A CA 1
ATOM 641 C C . ILE A 1 86 ? -4.326 -3.257 3.509 1.00 93.56 86 ILE A C 1
ATOM 643 O O . ILE A 1 86 ? -3.906 -4.365 3.193 1.00 93.56 86 ILE A O 1
ATOM 647 N N . ILE A 1 87 ? -4.169 -2.192 2.731 1.00 95.31 87 ILE A N 1
ATOM 648 C CA . ILE A 1 87 ? -3.403 -2.226 1.485 1.00 95.31 87 ILE A CA 1
ATOM 649 C C . ILE A 1 87 ? -2.041 -1.574 1.737 1.00 95.31 87 ILE A C 1
ATOM 651 O O . ILE A 1 87 ? -1.970 -0.390 2.086 1.00 95.31 87 ILE A O 1
ATOM 655 N N . TYR A 1 88 ? -0.961 -2.336 1.558 1.00 95.62 88 TYR A N 1
ATOM 656 C CA . TYR A 1 88 ? 0.414 -1.835 1.606 1.00 95.62 88 TYR A CA 1
ATOM 657 C C . TYR A 1 88 ? 1.004 -1.789 0.194 1.00 95.62 88 TYR A C 1
ATOM 659 O O . TYR A 1 88 ? 1.285 -2.830 -0.397 1.00 95.62 88 TYR A O 1
ATOM 667 N N . MET A 1 89 ? 1.178 -0.583 -0.350 1.00 95.00 89 MET A N 1
ATOM 668 C CA . MET A 1 89 ? 1.565 -0.360 -1.745 1.00 95.00 89 MET A CA 1
ATOM 669 C C . MET A 1 89 ? 3.055 -0.056 -1.918 1.00 95.00 89 MET A C 1
ATOM 671 O O . MET A 1 89 ? 3.623 0.753 -1.174 1.00 95.00 89 MET A O 1
ATOM 675 N N . ARG A 1 90 ? 3.661 -0.614 -2.972 1.00 93.12 90 ARG A N 1
ATOM 676 C CA . ARG A 1 90 ? 5.032 -0.318 -3.415 1.00 93.12 90 ARG A CA 1
ATOM 677 C C . ARG A 1 90 ? 5.115 -0.167 -4.938 1.00 93.12 90 ARG A C 1
ATOM 679 O O . ARG A 1 90 ? 4.610 -1.009 -5.669 1.00 93.12 90 ARG A O 1
ATOM 686 N N . ASP A 1 91 ? 5.841 0.852 -5.396 1.00 93.06 91 ASP A N 1
ATOM 687 C CA . ASP A 1 91 ? 6.199 1.023 -6.812 1.00 93.06 91 ASP A CA 1
ATOM 688 C C . ASP A 1 91 ? 7.149 -0.103 -7.271 1.00 93.06 91 ASP A C 1
ATOM 690 O O . ASP A 1 91 ? 8.248 -0.258 -6.721 1.00 93.06 91 ASP A O 1
ATOM 694 N N . ILE A 1 92 ? 6.739 -0.888 -8.275 1.00 94.94 92 ILE A N 1
ATOM 695 C CA . ILE A 1 92 ? 7.509 -2.032 -8.790 1.00 94.94 92 ILE A CA 1
ATOM 696 C C . ILE A 1 92 ? 8.759 -1.619 -9.581 1.00 94.94 92 ILE A C 1
ATOM 698 O O . ILE A 1 92 ? 9.701 -2.406 -9.733 1.00 94.94 92 ILE A O 1
ATOM 702 N N . ARG A 1 93 ? 8.817 -0.367 -10.048 1.00 90.88 93 ARG A N 1
ATOM 703 C CA . ARG A 1 93 ? 9.957 0.194 -10.783 1.00 90.88 93 ARG A CA 1
ATOM 704 C C . ARG A 1 93 ? 11.133 0.498 -9.856 1.00 90.88 93 ARG A C 1
ATOM 706 O O . ARG A 1 93 ? 12.275 0.537 -10.319 1.00 90.88 93 ARG A O 1
ATOM 713 N N . LYS A 1 94 ? 10.903 0.662 -8.542 1.00 90.12 94 LYS A N 1
ATOM 714 C CA . LYS A 1 94 ? 11.972 0.869 -7.547 1.00 90.12 94 LYS A CA 1
ATOM 715 C C . LYS A 1 94 ? 12.839 -0.387 -7.403 1.00 90.12 94 LYS A C 1
ATOM 717 O O . LYS A 1 94 ? 12.571 -1.274 -6.595 1.00 90.12 94 LYS A O 1
ATOM 722 N N . VAL A 1 95 ? 13.928 -0.424 -8.175 1.00 85.62 95 VAL A N 1
ATOM 723 C CA . VAL A 1 95 ? 14.859 -1.565 -8.275 1.00 85.62 95 VAL A CA 1
ATOM 724 C C . VAL A 1 95 ? 15.591 -1.860 -6.967 1.00 85.62 95 VAL A C 1
ATOM 726 O O . VAL A 1 95 ? 15.870 -3.019 -6.660 1.00 85.62 95 VAL A O 1
ATOM 729 N N . ARG A 1 96 ? 15.959 -0.815 -6.221 1.00 85.19 96 ARG A N 1
ATOM 730 C CA . ARG A 1 96 ? 16.728 -0.937 -4.981 1.00 85.19 96 ARG A CA 1
ATOM 731 C C . ARG A 1 96 ? 15.805 -0.743 -3.790 1.00 85.19 96 ARG A C 1
ATOM 733 O O . ARG A 1 96 ? 15.06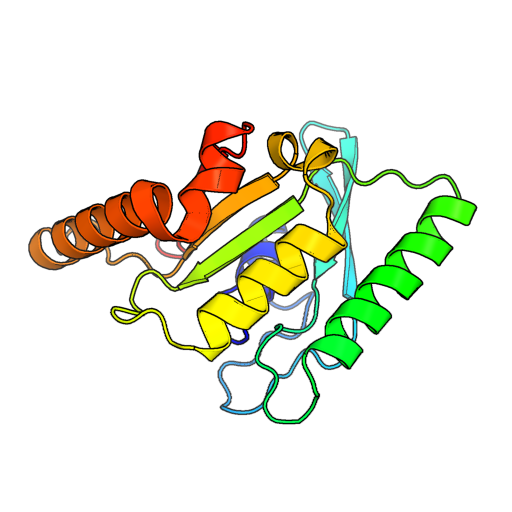2 0.231 -3.746 1.00 85.19 96 ARG A O 1
ATOM 740 N N . THR A 1 97 ? 15.913 -1.643 -2.822 1.00 85.94 97 THR A N 1
ATOM 741 C CA . THR A 1 97 ? 15.393 -1.412 -1.477 1.00 85.94 97 THR A CA 1
ATOM 742 C C . THR A 1 97 ? 16.390 -0.535 -0.731 1.00 85.94 97 THR A C 1
ATOM 744 O O . THR A 1 97 ? 17.538 -0.941 -0.543 1.00 85.94 97 THR A O 1
ATOM 747 N N . THR A 1 98 ? 15.980 0.667 -0.342 1.00 87.06 98 THR A N 1
ATOM 748 C CA . THR A 1 98 ? 16.817 1.594 0.433 1.00 87.06 98 THR A CA 1
ATOM 749 C C . THR A 1 98 ? 16.750 1.288 1.933 1.00 87.06 98 THR A C 1
ATOM 751 O O . THR A 1 98 ? 15.930 0.490 2.390 1.00 87.06 98 THR A O 1
ATOM 754 N N . HIS A 1 99 ? 17.602 1.938 2.732 1.00 84.25 99 HIS A N 1
ATOM 755 C CA . HIS A 1 99 ? 17.474 1.887 4.192 1.00 84.25 99 HIS A CA 1
ATOM 756 C C . HIS A 1 99 ? 16.142 2.482 4.675 1.00 84.25 99 HIS A C 1
ATOM 758 O O . HIS A 1 99 ? 15.530 1.908 5.574 1.00 84.25 99 HIS A O 1
ATOM 764 N N . SER A 1 100 ? 15.663 3.559 4.038 1.00 82.50 100 SER A N 1
ATOM 765 C CA . SER A 1 100 ? 14.352 4.151 4.337 1.00 82.50 100 SER A CA 1
ATOM 766 C C . SER A 1 100 ? 13.206 3.188 4.022 1.00 82.50 100 SER A C 1
ATOM 768 O O . SER A 1 100 ? 12.330 2.998 4.857 1.00 82.50 100 SER A O 1
ATOM 770 N N . ASP A 1 101 ? 13.252 2.459 2.899 1.00 86.19 101 ASP A N 1
ATOM 771 C CA . ASP A 1 101 ? 12.247 1.431 2.590 1.00 86.19 101 ASP A CA 1
ATOM 772 C C . ASP A 1 101 ? 12.154 0.368 3.701 1.00 86.19 101 ASP A C 1
ATOM 774 O O . ASP A 1 101 ? 11.062 -0.078 4.056 1.00 86.19 101 ASP A O 1
ATOM 778 N N . ILE A 1 102 ? 13.300 -0.064 4.242 1.00 88.56 102 ILE A N 1
ATOM 779 C CA . ILE A 1 102 ? 13.351 -1.062 5.322 1.00 88.56 102 ILE A CA 1
ATOM 780 C C . ILE A 1 102 ? 12.762 -0.486 6.610 1.00 88.56 102 ILE A C 1
ATOM 782 O O . ILE A 1 102 ? 11.951 -1.159 7.248 1.00 88.56 102 ILE A O 1
ATOM 786 N N . ALA A 1 103 ? 13.142 0.738 6.982 1.00 85.44 103 ALA A N 1
ATOM 787 C CA . ALA A 1 103 ? 12.604 1.416 8.158 1.00 85.44 103 ALA A CA 1
ATOM 788 C C . ALA A 1 103 ? 11.077 1.581 8.059 1.00 85.44 103 ALA A C 1
ATOM 790 O O . ALA A 1 103 ? 10.360 1.207 8.988 1.00 85.44 103 ALA A O 1
ATOM 791 N N . ASN A 1 104 ? 10.582 2.015 6.897 1.00 84.69 104 ASN A N 1
ATOM 792 C CA . ASN A 1 104 ? 9.157 2.189 6.612 1.00 84.69 104 ASN A CA 1
ATOM 793 C C . ASN A 1 104 ? 8.379 0.881 6.727 1.00 84.69 104 ASN A C 1
ATOM 795 O O . ASN A 1 104 ? 7.296 0.847 7.310 1.00 84.69 104 ASN A O 1
ATOM 799 N N . ARG A 1 105 ? 8.928 -0.218 6.200 1.00 90.62 105 ARG A N 1
ATOM 800 C CA . ARG A 1 105 ? 8.306 -1.538 6.344 1.00 90.62 105 ARG A CA 1
ATOM 801 C C . ARG A 1 105 ? 8.260 -1.984 7.804 1.00 90.62 105 ARG A C 1
ATOM 803 O O . ARG A 1 105 ? 7.204 -2.401 8.256 1.00 90.62 105 ARG A O 1
ATOM 810 N N . ILE A 1 106 ? 9.368 -1.878 8.540 1.00 89.69 106 ILE A N 1
ATOM 811 C CA . ILE A 1 106 ? 9.422 -2.279 9.957 1.00 89.69 106 ILE A CA 1
ATOM 812 C C . ILE A 1 106 ? 8.425 -1.464 10.787 1.00 89.69 106 ILE A C 1
ATOM 814 O O . ILE A 1 106 ? 7.771 -1.996 11.681 1.00 89.69 106 ILE A O 1
ATOM 818 N N . MET A 1 107 ? 8.302 -0.169 10.506 1.00 86.19 107 MET A N 1
ATOM 819 C CA . MET A 1 107 ? 7.343 0.691 11.188 1.00 86.19 107 MET A CA 1
ATOM 820 C C . MET A 1 107 ? 5.899 0.300 10.876 1.00 86.19 107 MET A C 1
ATOM 822 O O . MET A 1 107 ? 5.091 0.202 11.794 1.00 86.19 107 MET A O 1
ATOM 826 N N . PHE A 1 108 ? 5.592 0.019 9.608 1.00 90.19 108 PHE A N 1
ATOM 827 C CA . PHE A 1 108 ? 4.295 -0.517 9.208 1.00 90.19 108 PHE A CA 1
ATOM 828 C C . PHE A 1 108 ? 3.980 -1.842 9.918 1.00 90.19 108 PHE A C 1
ATOM 830 O O . PHE A 1 108 ? 2.916 -1.974 10.512 1.00 90.19 108 PHE A O 1
ATOM 837 N N . GLU A 1 109 ? 4.915 -2.795 9.921 1.00 91.94 109 GLU A N 1
ATOM 838 C CA . GLU A 1 109 ? 4.764 -4.089 10.602 1.00 91.94 109 GLU A CA 1
ATOM 839 C C . GLU A 1 109 ? 4.434 -3.901 12.092 1.00 91.94 109 GLU A C 1
ATOM 841 O O . GLU A 1 109 ? 3.492 -4.508 12.599 1.00 91.94 109 GLU A O 1
ATOM 846 N N . LYS A 1 110 ? 5.144 -2.993 12.777 1.00 89.44 110 LYS A N 1
ATOM 847 C CA . LYS A 1 110 ? 4.883 -2.652 14.186 1.00 89.44 110 LYS A CA 1
ATOM 848 C C . LYS A 1 110 ? 3.532 -1.977 14.411 1.00 89.44 110 LYS A C 1
ATOM 850 O O . LYS A 1 110 ? 2.906 -2.230 15.432 1.00 89.44 110 LYS A O 1
ATOM 855 N N . LEU A 1 111 ? 3.117 -1.100 13.499 1.00 86.62 111 LEU A N 1
ATOM 856 C CA . LEU A 1 111 ? 1.853 -0.370 13.588 1.00 86.62 111 LEU A CA 1
ATOM 857 C C . LEU A 1 111 ? 0.648 -1.305 13.445 1.00 86.62 111 LEU A C 1
ATOM 859 O O . LEU A 1 111 ? -0.358 -1.116 14.119 1.00 86.62 111 LEU A O 1
ATOM 863 N N . ILE A 1 112 ? 0.750 -2.286 12.548 1.00 88.50 112 ILE A N 1
ATOM 864 C CA . ILE A 1 112 ? -0.341 -3.214 12.249 1.00 88.50 112 ILE A CA 1
ATOM 865 C C . ILE A 1 112 ? -0.393 -4.383 13.238 1.00 88.50 112 ILE A C 1
ATOM 867 O O . ILE A 1 112 ? -1.486 -4.855 13.546 1.00 88.50 112 ILE A O 1
ATOM 871 N N . GLY A 1 113 ? 0.756 -4.836 13.744 1.00 90.56 113 GLY A N 1
ATOM 872 C CA . GLY A 1 113 ? 0.849 -6.026 14.590 1.00 90.56 113 GLY A CA 1
ATOM 873 C C . GLY A 1 113 ? 0.861 -7.316 13.765 1.00 90.56 113 GLY A C 1
ATOM 874 O O . GLY A 1 113 ? 0.126 -7.468 12.785 1.00 90.56 113 GLY A O 1
ATOM 875 N N . GLU A 1 114 ? 1.727 -8.256 14.149 1.00 93.50 114 GLU A N 1
ATOM 876 C CA . GLU A 1 114 ? 1.962 -9.500 13.402 1.00 93.50 114 GLU A CA 1
ATOM 877 C C . GLU A 1 114 ? 0.707 -10.381 13.297 1.00 93.50 114 GLU A C 1
ATOM 879 O O . GLU A 1 114 ? 0.532 -11.105 12.316 1.00 93.50 114 GLU A O 1
ATOM 884 N N . GLU A 1 115 ? -0.181 -10.314 14.290 1.00 90.19 115 GLU A N 1
ATOM 885 C CA . GLU A 1 115 ? -1.449 -11.041 14.337 1.00 90.19 115 GLU A CA 1
ATOM 886 C C . GLU A 1 115 ? -2.438 -10.605 13.245 1.00 90.19 115 GLU A C 1
ATOM 888 O O . GLU A 1 115 ? -3.338 -11.364 12.886 1.00 90.19 115 GLU A O 1
ATOM 893 N N . ASN A 1 116 ? -2.243 -9.412 12.672 1.00 91.62 116 ASN A N 1
ATOM 894 C CA . ASN A 1 116 ? -3.127 -8.823 11.668 1.00 91.62 116 ASN A CA 1
ATOM 895 C C . ASN A 1 116 ? -2.593 -8.952 10.233 1.00 91.62 116 ASN A C 1
ATOM 897 O O . ASN A 1 116 ? -3.248 -8.496 9.295 1.00 91.62 116 ASN A O 1
ATOM 901 N N . PHE A 1 117 ? -1.436 -9.587 10.015 1.00 95.44 117 PHE A N 1
ATOM 902 C CA . PHE A 1 117 ? -0.828 -9.688 8.680 1.00 95.44 117 PHE A CA 1
ATOM 903 C C . PHE A 1 117 ? -1.688 -10.443 7.663 1.00 95.44 117 PHE A C 1
ATOM 905 O O . PHE A 1 117 ? -1.650 -10.113 6.477 1.00 95.44 117 PHE A O 1
ATOM 912 N N . ALA A 1 118 ? -2.535 -11.376 8.098 1.00 95.38 118 ALA A N 1
ATOM 913 C CA . ALA A 1 118 ? -3.503 -12.037 7.220 1.00 95.38 118 ALA A CA 1
ATOM 914 C C . ALA A 1 118 ? -4.522 -11.061 6.589 1.00 95.38 118 ALA A C 1
ATOM 916 O O . ALA A 1 118 ? -5.080 -11.351 5.533 1.00 95.38 118 ALA A O 1
ATOM 917 N N . ASN A 1 119 ? -4.722 -9.884 7.193 1.00 94.31 119 ASN A N 1
ATOM 918 C CA . ASN A 1 119 ? -5.596 -8.826 6.682 1.00 94.31 119 ASN A CA 1
ATOM 919 C C . ASN A 1 119 ? -4.854 -7.821 5.779 1.00 94.31 119 ASN A C 1
ATOM 921 O O . ASN A 1 119 ? -5.450 -6.842 5.324 1.00 94.31 119 ASN A O 1
ATOM 925 N N . VAL A 1 120 ? -3.558 -8.033 5.517 1.00 96.56 120 VAL A N 1
ATOM 926 C CA . VAL A 1 120 ? -2.738 -7.157 4.672 1.00 96.56 120 VAL A CA 1
ATOM 927 C C . VAL A 1 120 ? -2.677 -7.689 3.238 1.00 96.56 120 VAL A C 1
ATOM 929 O O . VAL A 1 120 ? -2.252 -8.816 2.971 1.00 96.56 120 VAL A O 1
ATOM 932 N N . ARG A 1 121 ? -3.041 -6.829 2.285 1.00 97.50 121 ARG A N 1
ATOM 933 C CA . ARG A 1 121 ? -2.807 -6.999 0.851 1.00 97.50 121 ARG A CA 1
ATOM 934 C C . ARG A 1 121 ? -1.567 -6.201 0.450 1.00 97.50 121 ARG A C 1
ATOM 936 O O . ARG A 1 121 ? -1.548 -4.972 0.522 1.00 97.50 121 ARG A O 1
ATOM 943 N N . LEU A 1 122 ? -0.532 -6.906 0.016 1.00 97.81 122 LEU A N 1
ATOM 944 C CA . LEU A 1 122 ? 0.709 -6.342 -0.506 1.00 97.81 122 LEU A CA 1
ATOM 945 C C . LEU A 1 122 ? 0.502 -6.014 -1.984 1.00 97.81 122 LEU A C 1
ATOM 947 O O . LEU A 1 122 ? 0.338 -6.915 -2.803 1.00 97.81 122 LEU A O 1
ATOM 951 N N . VAL A 1 123 ? 0.460 -4.734 -2.333 1.00 97.62 123 VAL A N 1
ATOM 952 C CA . VAL A 1 123 ? 0.135 -4.302 -3.694 1.00 97.62 123 VAL A CA 1
ATOM 953 C C . VAL A 1 123 ? 1.350 -3.689 -4.371 1.00 97.62 123 VAL A C 1
ATOM 955 O O . VAL A 1 123 ? 2.021 -2.817 -3.821 1.00 97.62 123 VAL A O 1
ATOM 958 N N . THR A 1 124 ? 1.638 -4.143 -5.584 1.00 96.56 124 THR A N 1
ATOM 959 C CA . THR A 1 124 ? 2.658 -3.558 -6.456 1.00 96.56 124 THR A CA 1
ATOM 960 C C . THR A 1 124 ? 1.991 -2.686 -7.519 1.00 96.56 124 THR A C 1
ATOM 962 O O . THR A 1 124 ? 1.025 -3.110 -8.151 1.00 96.56 124 THR A O 1
ATOM 965 N N . SER A 1 125 ? 2.489 -1.465 -7.706 1.00 95.00 125 SER A N 1
ATOM 966 C CA . SER A 1 125 ? 1.965 -0.483 -8.667 1.00 95.00 125 SER A CA 1
ATOM 967 C C . SER A 1 125 ? 2.973 -0.152 -9.768 1.00 95.00 125 SER A C 1
ATOM 969 O O . SER A 1 125 ? 4.156 -0.468 -9.628 1.00 95.00 125 SER A O 1
ATOM 971 N N . PHE A 1 126 ? 2.511 0.522 -10.830 1.00 93.50 126 PHE A N 1
ATOM 972 C CA . PHE A 1 126 ? 3.317 0.984 -11.974 1.00 93.50 126 PHE A CA 1
ATOM 973 C C . PHE A 1 126 ? 3.965 -0.142 -12.786 1.00 93.50 126 PHE A C 1
ATOM 975 O O . PHE A 1 126 ? 5.133 -0.047 -13.180 1.00 93.50 126 PHE A O 1
ATOM 982 N N . TRP A 1 127 ? 3.228 -1.221 -13.037 1.00 94.25 127 TRP A N 1
ATOM 983 C CA . TRP A 1 127 ? 3.708 -2.232 -13.965 1.00 94.25 127 TRP A CA 1
ATOM 984 C C . TRP A 1 127 ? 3.730 -1.681 -15.394 1.00 94.25 127 TRP A C 1
ATOM 986 O O . TRP A 1 127 ? 2.905 -0.836 -15.757 1.00 94.25 127 TRP A O 1
ATOM 996 N N . PRO A 1 128 ? 4.681 -2.150 -16.212 1.00 91.81 128 PRO A N 1
ATOM 997 C CA . PRO A 1 128 ? 4.685 -1.849 -17.632 1.00 91.81 128 PRO A CA 1
ATOM 998 C C . PRO A 1 128 ? 3.472 -2.498 -18.326 1.00 91.81 128 PRO A C 1
ATOM 1000 O O . PRO A 1 128 ? 2.976 -3.518 -17.838 1.00 91.81 128 PRO A O 1
ATOM 1003 N N . PRO A 1 129 ? 3.040 -1.963 -19.481 1.00 87.81 129 PRO A N 1
ATOM 1004 C CA . PRO A 1 129 ? 2.066 -2.630 -20.343 1.00 87.81 129 PRO A CA 1
ATOM 1005 C C . PRO A 1 129 ? 2.540 -4.030 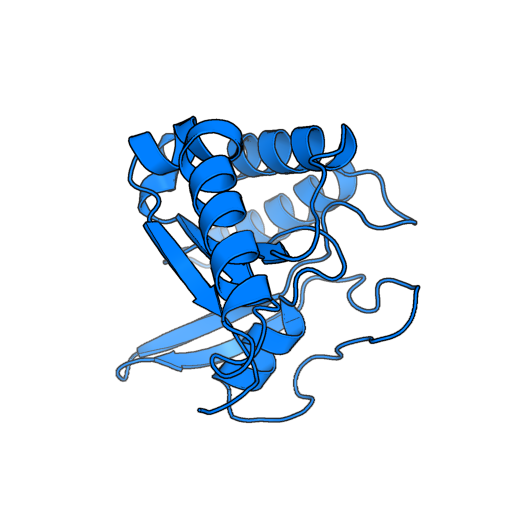-20.749 1.00 87.81 129 PRO A C 1
ATOM 1007 O O . PRO A 1 129 ? 3.742 -4.235 -20.957 1.00 87.81 129 PRO A O 1
ATOM 1010 N N . GLU A 1 130 ? 1.617 -4.973 -20.955 1.00 81.75 130 GLU A N 1
ATOM 1011 C CA . GLU A 1 130 ? 1.962 -6.356 -21.323 1.00 81.75 130 GLU A CA 1
ATOM 1012 C C . GLU A 1 130 ? 2.766 -6.450 -22.628 1.00 81.75 130 GLU A C 1
ATOM 1014 O O . GLU A 1 130 ? 3.644 -7.307 -22.776 1.00 81.75 130 GLU A O 1
ATOM 1019 N N . SER A 1 131 ? 2.548 -5.501 -23.544 1.00 88.19 131 SER A N 1
ATOM 1020 C CA . SER A 1 131 ? 3.311 -5.369 -24.791 1.00 88.19 131 SER A CA 1
ATOM 1021 C C . SER A 1 131 ? 4.824 -5.193 -24.580 1.00 88.19 131 SER A C 1
ATOM 1023 O O . SER A 1 131 ? 5.615 -5.525 -25.467 1.00 88.19 131 SER A O 1
ATOM 1025 N N . ASN A 1 132 ? 5.265 -4.743 -23.401 1.00 91.38 132 ASN A N 1
ATOM 1026 C CA . ASN A 1 132 ? 6.674 -4.631 -23.035 1.00 91.38 132 ASN A CA 1
ATOM 1027 C C . ASN A 1 132 ? 7.151 -5.859 -22.237 1.00 91.38 132 ASN A C 1
ATOM 1029 O O . ASN A 1 132 ? 7.590 -5.764 -21.089 1.00 91.38 132 ASN A O 1
ATOM 1033 N N . ALA A 1 133 ? 7.130 -7.028 -22.883 1.00 91.94 133 ALA A N 1
ATOM 1034 C CA . ALA A 1 133 ? 7.464 -8.318 -22.270 1.00 91.94 133 ALA A CA 1
ATOM 1035 C C . ALA A 1 133 ? 8.816 -8.340 -21.525 1.00 91.94 133 ALA A C 1
ATOM 1037 O O . ALA A 1 133 ? 8.969 -9.025 -20.509 1.00 91.94 133 ALA A O 1
ATOM 1038 N N . ARG A 1 134 ? 9.815 -7.586 -22.010 1.00 94.44 134 ARG A N 1
ATOM 1039 C CA . ARG A 1 134 ? 11.128 -7.488 -21.355 1.00 94.44 134 ARG A CA 1
ATOM 1040 C C . ARG A 1 134 ? 11.018 -6.809 -19.994 1.00 94.44 134 ARG A C 1
ATOM 1042 O O . ARG A 1 134 ? 11.609 -7.295 -19.031 1.00 94.44 134 ARG A O 1
ATOM 1049 N N . GLU A 1 135 ? 10.324 -5.680 -19.920 1.00 93.25 135 GLU A N 1
ATOM 1050 C CA . GLU A 1 135 ? 10.164 -4.951 -18.666 1.00 93.25 135 GLU A CA 1
ATOM 1051 C C . GLU A 1 135 ? 9.216 -5.682 -17.716 1.00 93.25 135 GLU A C 1
ATOM 1053 O O . GLU A 1 135 ? 9.527 -5.783 -16.529 1.00 93.25 135 GLU A O 1
ATOM 1058 N N . THR A 1 136 ? 8.138 -6.282 -18.235 1.00 93.06 136 THR A N 1
ATOM 1059 C CA . THR A 1 136 ? 7.204 -7.103 -17.451 1.00 93.06 136 THR A CA 1
ATOM 1060 C C . THR A 1 136 ? 7.950 -8.201 -16.708 1.00 93.06 136 THR A C 1
ATOM 1062 O O . THR A 1 136 ? 7.878 -8.264 -15.482 1.00 93.06 136 THR A O 1
ATOM 1065 N N . LYS A 1 137 ? 8.790 -8.976 -17.407 1.00 94.69 137 LYS A N 1
ATOM 1066 C CA . LYS A 1 137 ? 9.601 -10.031 -16.784 1.00 94.69 137 LYS A CA 1
ATOM 1067 C C . LYS A 1 137 ? 10.522 -9.501 -15.676 1.00 94.69 137 LYS A C 1
ATOM 1069 O O . LYS A 1 137 ? 10.666 -10.134 -14.632 1.00 94.69 137 LYS A O 1
ATOM 1074 N N . LEU A 1 138 ? 11.132 -8.328 -15.864 1.00 95.38 138 LEU A N 1
ATOM 1075 C CA . LEU A 1 138 ? 11.969 -7.710 -14.827 1.00 95.38 138 LEU A CA 1
ATOM 1076 C C . LEU A 1 138 ? 11.148 -7.309 -13.594 1.00 95.38 138 LEU A C 1
ATOM 1078 O O . LEU A 1 138 ? 11.628 -7.449 -12.468 1.00 95.38 138 LEU A O 1
ATOM 1082 N N . CYS A 1 139 ? 9.928 -6.811 -13.787 1.00 95.50 139 CYS A N 1
ATOM 1083 C CA . CYS A 1 139 ? 9.011 -6.476 -12.700 1.00 95.50 139 CYS A CA 1
ATOM 1084 C C . CYS A 1 139 ? 8.518 -7.727 -11.957 1.00 95.50 139 CYS A C 1
ATOM 1086 O O . CYS A 1 139 ? 8.487 -7.716 -10.729 1.00 95.50 139 CYS A O 1
ATOM 1088 N N . GLU A 1 140 ? 8.261 -8.837 -12.651 1.00 95.44 140 GLU A N 1
ATOM 1089 C CA . GLU A 1 140 ? 7.926 -10.125 -12.024 1.00 95.44 140 GLU A CA 1
ATOM 1090 C C . GLU A 1 140 ? 9.070 -10.659 -11.156 1.00 95.44 140 GLU A C 1
ATOM 1092 O O . GLU A 1 140 ? 8.863 -11.053 -10.008 1.00 95.44 140 GLU A O 1
ATOM 1097 N N . GLU A 1 141 ? 10.309 -10.604 -11.653 1.00 95.75 141 GLU A N 1
ATOM 1098 C CA . GLU A 1 141 ? 11.492 -10.978 -10.868 1.00 95.75 141 GLU A CA 1
ATOM 1099 C C . GLU A 1 141 ? 11.667 -10.090 -9.624 1.00 95.75 141 GLU A C 1
ATOM 1101 O O . GLU A 1 141 ? 12.140 -10.549 -8.577 1.00 95.75 141 GLU A O 1
ATOM 1106 N N . ARG A 1 142 ? 11.306 -8.803 -9.717 1.00 95.75 142 ARG A N 1
ATOM 1107 C CA . ARG A 1 142 ? 11.310 -7.886 -8.567 1.00 95.75 142 ARG A CA 1
ATOM 1108 C C . ARG A 1 142 ? 10.208 -8.237 -7.582 1.00 95.75 142 ARG A C 1
ATOM 1110 O O . ARG A 1 142 ? 10.504 -8.321 -6.395 1.00 95.75 142 ARG A O 1
ATOM 1117 N N . GLU A 1 143 ? 8.988 -8.493 -8.041 1.00 96.69 143 GLU A N 1
ATOM 1118 C CA . GLU A 1 143 ? 7.871 -8.910 -7.190 1.00 96.69 143 GLU A CA 1
ATOM 1119 C C . GLU A 1 143 ? 8.218 -10.188 -6.415 1.00 96.69 143 GLU A C 1
ATOM 1121 O O . GLU A 1 143 ? 8.050 -10.236 -5.197 1.00 96.69 143 GLU A O 1
ATOM 1126 N N . GLN A 1 144 ? 8.827 -11.181 -7.069 1.00 96.12 144 GLN A N 1
ATOM 1127 C CA . GLN A 1 144 ? 9.312 -12.389 -6.395 1.00 96.12 144 GLN A CA 1
ATOM 1128 C C . GLN A 1 144 ? 10.341 -12.071 -5.303 1.00 96.12 144 GLN A C 1
ATOM 1130 O O . GLN A 1 144 ? 10.284 -12.627 -4.204 1.00 96.12 144 GLN A O 1
ATOM 1135 N N . LYS A 1 145 ? 11.284 -11.156 -5.562 1.00 95.69 145 LYS A N 1
ATOM 1136 C CA . LYS A 1 145 ? 12.254 -10.703 -4.548 1.00 95.69 145 LYS A CA 1
ATOM 1137 C C . LYS A 1 145 ? 11.578 -9.935 -3.414 1.00 95.69 145 LYS A C 1
ATOM 1139 O O . LYS A 1 145 ? 11.996 -10.084 -2.265 1.00 95.69 145 LYS A O 1
ATOM 1144 N N . LEU A 1 146 ? 10.541 -9.149 -3.705 1.00 96.31 146 LEU A N 1
ATOM 1145 C CA . LEU A 1 146 ? 9.743 -8.493 -2.675 1.00 96.31 146 LEU A CA 1
ATOM 11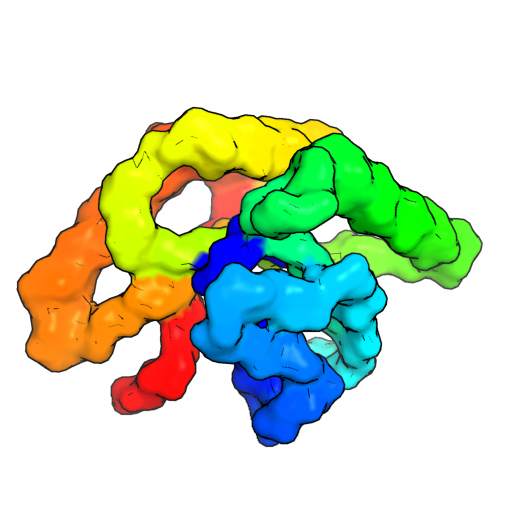46 C C . LEU A 1 146 ? 9.089 -9.544 -1.783 1.00 96.31 146 LEU A C 1
ATOM 1148 O O . LEU A 1 146 ? 9.348 -9.538 -0.587 1.00 96.31 146 LEU A O 1
ATOM 1152 N N . MET A 1 147 ? 8.372 -10.514 -2.346 1.00 96.75 147 MET A N 1
ATOM 1153 C CA . MET A 1 147 ? 7.690 -11.559 -1.576 1.00 96.75 147 MET A CA 1
ATOM 1154 C C . MET A 1 147 ? 8.647 -12.452 -0.778 1.00 96.75 147 MET A C 1
ATOM 1156 O O . MET A 1 147 ? 8.374 -12.787 0.369 1.00 96.75 147 MET A O 1
ATOM 1160 N N . THR A 1 148 ? 9.793 -12.823 -1.351 1.00 96.00 148 THR A N 1
ATOM 1161 C CA . THR A 1 148 ? 10.721 -13.778 -0.716 1.00 96.00 148 THR A CA 1
ATOM 1162 C C . THR A 1 148 ? 11.721 -13.141 0.244 1.00 96.00 148 THR A C 1
ATOM 1164 O O . THR A 1 148 ? 12.320 -13.853 1.053 1.00 96.00 148 THR A O 1
ATOM 1167 N N . LYS A 1 149 ? 11.929 -11.819 0.171 1.00 93.88 149 LYS A N 1
ATOM 1168 C CA . LYS A 1 149 ? 12.904 -11.108 1.014 1.00 93.88 149 LYS A CA 1
ATOM 1169 C C . LYS A 1 149 ? 12.296 -9.930 1.752 1.00 93.88 149 LYS A C 1
ATOM 1171 O O . LYS A 1 149 ? 12.398 -9.867 2.971 1.00 93.88 149 LYS A O 1
ATOM 1176 N N . PHE A 1 150 ? 11.709 -8.981 1.027 1.00 94.38 150 PHE A N 1
ATOM 1177 C CA . PHE A 1 150 ? 11.274 -7.719 1.620 1.00 94.38 150 PHE A CA 1
ATOM 1178 C C . PHE A 1 150 ? 10.002 -7.878 2.456 1.00 94.38 150 PHE A C 1
ATOM 1180 O O . PHE A 1 150 ? 9.967 -7.369 3.562 1.00 94.38 150 PHE A O 1
ATOM 1187 N N . TRP A 1 151 ? 9.012 -8.618 1.970 1.00 96.62 151 TRP A N 1
ATOM 1188 C CA . TRP A 1 151 ? 7.719 -8.883 2.604 1.00 96.62 151 TRP A CA 1
ATOM 1189 C C . TRP A 1 151 ? 7.603 -10.306 3.152 1.00 96.62 151 TRP A C 1
ATOM 1191 O O . TRP A 1 151 ? 6.503 -10.774 3.428 1.00 96.62 151 TRP A O 1
ATOM 1201 N N . LYS A 1 152 ? 8.732 -11.009 3.291 1.00 96.38 152 LYS A N 1
ATOM 1202 C CA . LYS A 1 152 ? 8.760 -12.436 3.623 1.00 96.38 152 LYS A CA 1
ATOM 1203 C C . LYS A 1 152 ? 7.940 -12.767 4.868 1.00 96.38 152 LYS A C 1
ATOM 1205 O O . LYS A 1 152 ? 7.179 -13.725 4.838 1.00 96.38 152 LYS A O 1
ATOM 1210 N N . ASP A 1 153 ? 8.114 -12.004 5.943 1.00 96.06 153 ASP A N 1
ATOM 1211 C CA . ASP A 1 153 ? 7.451 -12.295 7.216 1.00 96.06 153 ASP A CA 1
ATOM 1212 C C . ASP A 1 153 ? 5.927 -12.127 7.116 1.00 96.06 153 ASP A C 1
ATOM 1214 O O . ASP A 1 153 ? 5.184 -13.065 7.396 1.00 96.06 153 ASP A O 1
ATOM 1218 N N . MET A 1 154 ? 5.472 -10.995 6.571 1.00 97.56 154 MET A N 1
ATOM 1219 C CA . MET A 1 154 ? 4.064 -10.750 6.240 1.00 97.56 154 MET A CA 1
ATOM 1220 C C . MET A 1 154 ? 3.471 -11.848 5.343 1.00 97.56 154 MET A C 1
ATOM 1222 O O . MET A 1 154 ? 2.419 -12.408 5.649 1.00 97.56 154 MET A O 1
ATOM 1226 N N . ALA A 1 155 ? 4.173 -12.221 4.270 1.00 97.25 155 ALA A N 1
ATOM 1227 C CA . ALA A 1 155 ? 3.722 -13.251 3.337 1.00 97.25 155 ALA A CA 1
ATOM 1228 C C . ALA A 1 155 ? 3.580 -14.632 4.000 1.00 97.25 155 ALA A C 1
ATOM 1230 O O . ALA A 1 155 ? 2.580 -15.317 3.798 1.00 97.25 155 ALA A O 1
ATOM 1231 N N . VAL A 1 156 ? 4.552 -15.037 4.827 1.00 97.44 156 VAL A N 1
ATOM 1232 C CA . VAL A 1 156 ? 4.502 -16.307 5.577 1.00 97.44 156 VAL A CA 1
ATOM 1233 C C . VAL A 1 156 ? 3.347 -16.321 6.584 1.00 97.44 156 VAL A C 1
ATOM 1235 O O . VAL A 1 156 ? 2.804 -17.384 6.876 1.00 97.44 156 VAL A O 1
ATOM 1238 N N . ARG A 1 157 ? 2.936 -15.151 7.079 1.00 97.12 157 ARG A N 1
ATOM 1239 C CA . ARG A 1 157 ? 1.850 -14.972 8.055 1.00 97.12 157 ARG A CA 1
ATOM 1240 C C . ARG A 1 157 ? 0.493 -14.661 7.420 1.00 97.12 157 ARG A C 1
ATOM 1242 O O . ARG A 1 157 ? -0.441 -14.276 8.117 1.00 97.12 157 ARG A O 1
ATOM 1249 N N . GLY A 1 158 ? 0.364 -14.873 6.112 1.00 96.88 158 GLY A N 1
ATOM 1250 C CA . GLY A 1 158 ? -0.922 -14.863 5.418 1.00 96.88 158 GLY A CA 1
ATOM 1251 C C . GLY A 1 158 ? -1.220 -13.603 4.612 1.00 96.88 158 GLY A C 1
ATOM 1252 O O . GLY A 1 158 ? -2.272 -13.552 3.978 1.00 96.88 158 GLY A O 1
ATOM 1253 N N . SER A 1 159 ? -0.323 -12.610 4.572 1.00 97.88 159 SER A N 1
ATOM 1254 C CA . SER A 1 159 ? -0.493 -11.491 3.643 1.00 97.88 159 SER A CA 1
ATOM 1255 C C . SER A 1 159 ? -0.455 -11.985 2.199 1.00 97.88 159 SER A C 1
ATOM 1257 O O . SER A 1 159 ? 0.397 -12.789 1.815 1.00 97.88 159 SER A O 1
ATOM 1259 N N . THR A 1 160 ? -1.358 -11.470 1.371 1.00 96.56 160 THR A N 1
ATOM 1260 C CA . THR A 1 160 ? -1.470 -11.868 -0.040 1.00 96.56 160 THR A CA 1
ATOM 1261 C C . THR A 1 160 ? -1.039 -10.738 -0.968 1.00 96.56 160 THR A C 1
ATOM 1263 O O . THR A 1 160 ? -1.115 -9.570 -0.595 1.00 96.56 160 THR A O 1
ATOM 1266 N N . ALA A 1 161 ? -0.584 -11.068 -2.180 1.00 96.38 161 ALA A N 1
ATOM 1267 C CA . ALA A 1 161 ? -0.097 -10.084 -3.146 1.00 96.38 161 ALA A CA 1
ATOM 1268 C C . ALA A 1 161 ? -1.138 -9.738 -4.220 1.00 96.38 161 ALA A C 1
ATOM 1270 O O . ALA A 1 161 ? -1.923 -10.596 -4.626 1.00 96.38 161 ALA A O 1
ATOM 1271 N N . GLY A 1 162 ? -1.121 -8.497 -4.705 1.00 96.25 162 GLY A N 1
ATOM 1272 C CA . GLY A 1 162 ? -1.890 -8.041 -5.863 1.00 96.25 162 GLY A CA 1
ATOM 1273 C C . GLY A 1 162 ? -1.109 -7.029 -6.702 1.00 96.25 162 GLY A C 1
ATOM 1274 O O . GLY A 1 162 ? -0.188 -6.385 -6.206 1.00 96.25 162 GLY A O 1
ATOM 1275 N N . ARG A 1 163 ? -1.494 -6.879 -7.968 1.00 95.50 163 ARG A N 1
ATOM 1276 C CA . ARG A 1 163 ? -0.919 -5.899 -8.899 1.00 95.50 163 ARG A CA 1
ATOM 1277 C C . ARG A 1 163 ? -1.969 -4.831 -9.201 1.00 95.50 163 ARG A C 1
ATOM 1279 O O . ARG A 1 163 ? -3.144 -5.169 -9.325 1.00 95.50 163 ARG A O 1
ATOM 1286 N N . PHE A 1 164 ? -1.559 -3.570 -9.289 1.00 93.81 164 PHE A N 1
ATOM 1287 C CA . PHE A 1 164 ? -2.426 -2.447 -9.646 1.00 93.81 164 PHE A CA 1
ATOM 1288 C C . PHE A 1 164 ? -1.807 -1.626 -10.777 1.00 93.81 164 PHE A C 1
ATOM 1290 O O . PHE A 1 164 ? -0.673 -1.162 -10.643 1.00 93.81 164 PHE A O 1
ATOM 1297 N N . ASN A 1 165 ? -2.578 -1.400 -11.842 1.00 84.19 165 ASN A N 1
ATOM 1298 C CA . ASN A 1 165 ? -2.237 -0.506 -12.944 1.00 84.19 165 ASN A CA 1
ATOM 1299 C C . ASN A 1 165 ? -3.445 0.326 -13.350 1.00 84.19 165 ASN A C 1
ATOM 1301 O O . ASN A 1 165 ? -4.581 -0.083 -13.143 1.00 84.19 165 ASN A O 1
ATOM 1305 N N . ILE A 1 166 ? -3.150 1.471 -13.958 1.00 77.31 166 ILE A N 1
ATOM 1306 C CA . ILE A 1 166 ? -4.129 2.373 -14.577 1.00 77.31 166 ILE A CA 1
ATOM 1307 C C . ILE A 1 166 ? -4.248 2.160 -16.092 1.00 77.31 166 ILE A C 1
ATOM 1309 O O . ILE A 1 166 ? -5.012 2.856 -16.750 1.00 77.31 166 ILE A O 1
ATOM 1313 N N . TYR A 1 167 ? -3.428 1.270 -16.654 1.00 66.75 167 TYR A N 1
ATOM 1314 C CA . TYR A 1 167 ? -3.525 0.882 -18.052 1.00 66.75 167 TYR A CA 1
ATOM 1315 C C . TYR A 1 167 ? -4.517 -0.273 -18.128 1.00 66.75 167 TYR A C 1
ATOM 1317 O O . TYR A 1 167 ? -4.279 -1.311 -17.509 1.00 66.75 167 TYR A O 1
ATOM 1325 N N . ASP A 1 168 ? -5.613 -0.060 -18.847 1.00 54.09 168 ASP A N 1
ATOM 1326 C CA . ASP A 1 168 ? -6.446 -1.148 -19.343 1.00 54.09 168 ASP A CA 1
ATOM 1327 C C . ASP A 1 168 ? -5.672 -1.852 -20.467 1.00 54.09 168 ASP A C 1
ATOM 1329 O O . ASP A 1 168 ? -5.136 -1.179 -21.356 1.00 54.09 168 ASP A O 1
ATOM 1333 N N . ASP A 1 169 ? -5.595 -3.182 -20.413 1.00 45.00 169 ASP A N 1
ATOM 1334 C CA . ASP A 1 169 ? -5.297 -4.009 -21.589 1.00 45.00 169 ASP A CA 1
ATOM 1335 C C . ASP A 1 169 ? -6.605 -4.339 -22.330 1.00 45.00 169 ASP A C 1
ATOM 1337 O O . ASP A 1 169 ? -7.594 -4.725 -21.657 1.00 45.00 169 ASP A O 1
#

pLDDT: mean 84.24, std 13.02, range [39.44, 97.88]

Radius of gyration: 15.82 Å; chains: 1; bounding box: 41×34×45 Å

Organism: NCBI:txid1447944